Protein AF-A0A259PM20-F1 (afdb_monomer_lite)

Secondary structure (DSSP, 8-state):
-EEEEEEEEEEE----GGG---EEEEEEEEEEEEE-TTS-EEEEEEEEEEE--TT-S-SEEEEEEEEEES-BTTBTT-EEEEEEEEEE-TT-SSEEEEEEEEEEEEEETTEEEEEEEEEEESGGGTSPPEEEEEEEEEE--

Radius of gyration: 18.83 Å; chains: 1; bounding box: 44×30×47 Å

Structure (mmCIF, N/CA/C/O backbone):
data_AF-A0A259PM20-F1
#
_entry.id   AF-A0A259PM20-F1
#
loop_
_atom_site.group_PDB
_atom_site.id
_atom_site.type_symbol
_atom_site.label_atom_id
_atom_site.label_alt_id
_atom_site.label_comp_id
_atom_site.label_asym_id
_atom_site.label_entity_id
_atom_site.label_seq_id
_atom_site.pdbx_PDB_ins_code
_atom_site.Cartn_x
_atom_site.Cartn_y
_atom_site.Cartn_z
_atom_site.occupancy
_atom_site.B_iso_or_equiv
_atom_site.auth_seq_id
_atom_site.auth_comp_id
_atom_site.auth_asym_id
_atom_site.auth_atom_id
_atom_site.pdbx_PDB_model_num
ATOM 1 N N . PRO A 1 1 ? 4.751 10.903 20.278 1.00 73.94 1 PRO A N 1
ATOM 2 C CA . PRO A 1 1 ? 4.530 10.421 18.892 1.00 73.94 1 PRO A CA 1
ATOM 3 C C . PRO A 1 1 ? 5.652 9.445 18.548 1.00 73.94 1 PRO A C 1
ATOM 5 O O . PRO A 1 1 ? 6.795 9.735 18.890 1.00 73.94 1 PRO A O 1
ATOM 8 N N . ARG A 1 2 ? 5.343 8.287 17.958 1.00 87.31 2 ARG A N 1
ATOM 9 C CA . ARG A 1 2 ? 6.376 7.333 17.524 1.00 87.31 2 ARG A CA 1
ATOM 10 C C . ARG A 1 2 ? 6.628 7.564 16.045 1.00 87.31 2 ARG A C 1
ATOM 12 O O . ARG A 1 2 ? 5.678 7.504 15.270 1.00 87.31 2 ARG A O 1
ATOM 19 N N . GLN A 1 3 ? 7.875 7.838 15.690 1.00 95.06 3 GLN A N 1
ATOM 20 C CA . GLN A 1 3 ? 8.294 8.091 14.317 1.00 95.06 3 GLN A CA 1
ATOM 21 C C . GLN A 1 3 ? 9.286 7.013 13.881 1.00 95.06 3 GLN A C 1
ATOM 23 O O . GLN A 1 3 ? 10.080 6.534 14.692 1.00 95.06 3 GLN A O 1
ATOM 28 N N . LEU A 1 4 ? 9.214 6.620 12.615 1.00 96.75 4 LEU A N 1
ATOM 29 C CA . LEU A 1 4 ? 10.133 5.687 11.976 1.00 96.75 4 LEU A CA 1
ATOM 30 C C . LEU A 1 4 ? 10.532 6.273 10.630 1.00 96.75 4 LEU A C 1
ATOM 32 O O . LEU A 1 4 ? 9.664 6.643 9.846 1.00 96.75 4 LEU A O 1
ATOM 36 N N . PHE A 1 5 ? 11.830 6.299 10.359 1.00 97.81 5 PHE A N 1
ATOM 37 C CA . PHE A 1 5 ? 12.372 6.692 9.068 1.00 97.81 5 PHE A CA 1
ATOM 38 C C . PHE A 1 5 ? 13.349 5.622 8.602 1.00 97.81 5 PHE A C 1
ATOM 40 O O . PHE A 1 5 ? 14.181 5.149 9.377 1.00 97.81 5 PHE A O 1
ATOM 47 N N . LYS A 1 6 ? 13.229 5.227 7.340 1.00 98.44 6 LYS A N 1
ATOM 48 C CA . LYS A 1 6 ? 14.144 4.314 6.664 1.00 98.44 6 LYS A CA 1
ATOM 49 C C . LYS A 1 6 ? 14.567 4.968 5.362 1.00 98.44 6 LYS A C 1
ATOM 51 O O . LYS A 1 6 ? 13.721 5.464 4.625 1.00 98.44 6 LYS A O 1
ATOM 56 N N . LEU A 1 7 ? 15.858 4.926 5.082 1.00 98.50 7 LEU A N 1
ATOM 57 C CA . LEU A 1 7 ? 16.440 5.253 3.790 1.00 98.50 7 LEU A CA 1
ATOM 58 C C . LEU A 1 7 ? 17.302 4.061 3.396 1.00 98.50 7 LEU A C 1
ATOM 60 O O . LEU A 1 7 ? 18.012 3.519 4.244 1.00 98.50 7 LEU A O 1
ATOM 64 N N . GLY A 1 8 ? 17.230 3.643 2.142 1.00 98.31 8 GLY A N 1
ATOM 65 C CA . GLY A 1 8 ? 18.052 2.549 1.662 1.00 98.31 8 GLY A CA 1
ATOM 66 C C . GLY A 1 8 ? 18.410 2.685 0.199 1.00 98.31 8 GLY A C 1
ATOM 67 O O . GLY A 1 8 ? 17.781 3.416 -0.565 1.00 98.31 8 GLY A O 1
ATOM 68 N N . LEU A 1 9 ? 19.464 1.962 -0.144 1.00 98.00 9 LEU A N 1
ATOM 69 C CA . LEU A 1 9 ? 20.054 1.839 -1.462 1.00 98.00 9 LEU A CA 1
ATOM 70 C C . LEU A 1 9 ? 20.097 0.342 -1.752 1.00 98.00 9 LEU A C 1
ATOM 72 O O . LEU A 1 9 ? 20.339 -0.450 -0.837 1.00 98.00 9 LEU A O 1
ATOM 76 N N . TRP A 1 10 ? 19.914 -0.057 -2.997 1.00 95.81 10 TRP A N 1
ATOM 77 C CA . TRP A 1 10 ? 20.094 -1.444 -3.399 1.00 9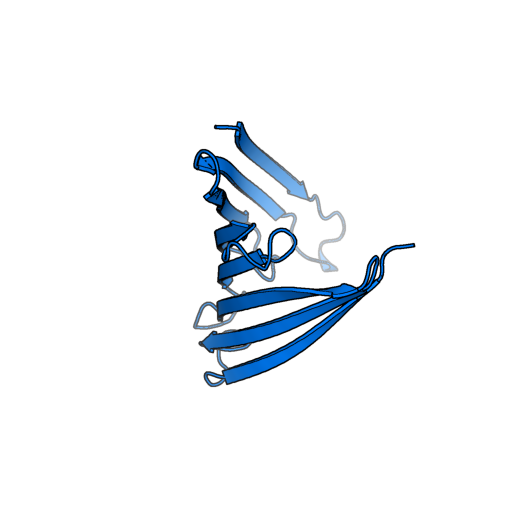5.81 10 TRP A CA 1
ATOM 78 C C . TRP A 1 10 ? 20.716 -1.519 -4.788 1.00 95.81 10 TRP A C 1
ATOM 80 O O . TRP A 1 10 ? 20.621 -0.584 -5.582 1.00 95.81 10 TRP A O 1
ATOM 90 N N . HIS A 1 11 ? 21.371 -2.643 -5.064 1.00 94.38 11 HIS A N 1
ATOM 91 C CA . HIS A 1 11 ? 21.933 -2.956 -6.368 1.00 94.38 11 HIS A CA 1
ATOM 92 C C . HIS A 1 11 ? 21.781 -4.452 -6.636 1.00 94.38 11 HIS A C 1
ATOM 94 O O . HIS A 1 11 ? 22.128 -5.283 -5.796 1.00 94.38 11 HIS A O 1
ATOM 100 N N . MET A 1 12 ? 21.262 -4.782 -7.809 1.00 92.06 12 MET A N 1
ATOM 101 C CA . MET A 1 12 ? 21.146 -6.127 -8.343 1.00 92.06 12 MET A CA 1
ATOM 102 C C . MET A 1 12 ? 22.104 -6.269 -9.523 1.00 92.06 12 MET A C 1
ATOM 104 O O . MET A 1 12 ? 21.949 -5.618 -10.557 1.00 92.06 12 MET A O 1
ATOM 108 N N . ARG A 1 13 ? 23.066 -7.181 -9.385 1.00 92.94 13 ARG A N 1
ATOM 109 C CA . ARG A 1 13 ? 23.967 -7.553 -10.473 1.00 92.94 13 ARG A CA 1
ATOM 110 C C . ARG A 1 13 ? 23.341 -8.668 -11.308 1.00 92.94 13 ARG A C 1
ATOM 112 O O . ARG A 1 13 ? 23.142 -9.768 -10.798 1.00 92.94 13 ARG A O 1
ATOM 119 N N . GLN A 1 14 ? 23.084 -8.396 -12.585 1.00 91.81 14 GLN A N 1
ATOM 120 C CA . GLN A 1 14 ? 22.712 -9.418 -13.563 1.00 91.81 14 GLN A CA 1
ATOM 121 C C . GLN A 1 14 ? 23.982 -9.981 -14.213 1.00 91.81 14 GLN A C 1
ATOM 123 O O . GLN A 1 14 ? 24.792 -9.228 -14.752 1.00 91.81 14 GLN A O 1
ATOM 128 N N . ASN A 1 15 ? 24.170 -11.298 -14.121 1.00 92.56 15 ASN A N 1
ATOM 129 C CA . ASN A 1 15 ? 25.344 -11.991 -14.662 1.00 92.56 15 ASN A CA 1
ATOM 130 C C . ASN A 1 15 ? 25.088 -12.608 -16.042 1.00 92.56 15 ASN A C 1
ATOM 132 O O . ASN A 1 15 ? 26.051 -12.937 -16.729 1.00 92.56 15 ASN A O 1
ATOM 136 N N . ASP A 1 16 ? 23.825 -12.749 -16.445 1.00 91.88 16 ASP A N 1
ATOM 137 C CA . ASP A 1 16 ? 23.433 -13.200 -17.776 1.00 91.88 16 ASP A CA 1
ATOM 138 C C . ASP A 1 16 ? 22.825 -12.030 -18.575 1.00 91.88 16 ASP A C 1
ATOM 140 O O . ASP A 1 16 ? 21.701 -11.609 -18.285 1.00 91.88 16 ASP A O 1
ATOM 144 N N . PRO A 1 17 ? 23.532 -11.500 -19.592 1.00 83.00 17 PRO A N 1
ATOM 145 C CA . PRO A 1 17 ? 23.041 -10.399 -20.417 1.00 83.00 17 PRO A CA 1
ATOM 146 C C . PRO A 1 17 ? 21.721 -10.696 -21.141 1.00 83.00 17 PRO A C 1
ATOM 148 O O . PRO A 1 17 ? 21.002 -9.758 -21.482 1.00 83.00 17 PRO A O 1
ATOM 151 N N . LEU A 1 18 ? 21.380 -11.971 -21.369 1.00 88.75 18 LEU A N 1
ATOM 152 C CA . LEU A 1 18 ? 20.112 -12.359 -21.995 1.00 88.75 18 LEU A CA 1
ATOM 153 C C . LEU A 1 18 ? 18.910 -12.108 -21.077 1.00 88.75 18 LEU A C 1
ATOM 155 O O . LEU A 1 18 ? 17.792 -11.947 -21.560 1.00 88.75 18 LEU A O 1
ATOM 159 N N . LEU A 1 19 ? 19.138 -12.055 -19.763 1.00 85.06 19 LEU A N 1
ATOM 160 C CA . LEU A 1 19 ? 18.110 -11.793 -18.756 1.00 85.06 19 LEU A CA 1
ATOM 161 C C . LEU A 1 19 ? 17.952 -10.296 -18.441 1.00 85.06 19 LEU A C 1
ATOM 163 O O . LEU A 1 19 ? 17.054 -9.926 -17.684 1.00 85.06 19 LEU A O 1
ATOM 167 N N . GLY A 1 20 ? 18.800 -9.437 -19.017 1.00 86.75 20 GLY A N 1
ATOM 168 C CA . GLY A 1 20 ? 18.717 -7.981 -18.908 1.00 86.75 20 GLY A CA 1
ATOM 169 C C . GLY A 1 20 ? 19.943 -7.320 -18.266 1.00 86.75 20 GLY A C 1
ATOM 170 O O . GLY A 1 20 ? 20.952 -7.969 -17.991 1.00 86.75 20 GLY A O 1
ATOM 171 N N . PRO A 1 21 ? 19.896 -5.996 -18.049 1.00 90.94 21 PRO A N 1
ATOM 172 C CA . PRO A 1 21 ? 20.972 -5.261 -17.396 1.00 90.94 21 PRO A CA 1
ATOM 173 C C . PRO A 1 21 ? 20.968 -5.454 -15.872 1.00 90.94 21 PRO A C 1
ATOM 175 O O . PRO A 1 21 ? 19.964 -5.825 -15.263 1.00 90.94 21 PRO A O 1
ATOM 178 N N . SER A 1 22 ? 22.098 -5.131 -15.239 1.00 92.00 22 SER A N 1
ATOM 179 C CA . SER A 1 22 ? 22.111 -4.843 -13.799 1.00 92.00 22 SER A CA 1
ATOM 180 C C . SER A 1 22 ? 21.254 -3.605 -13.510 1.00 92.00 22 SER A C 1
ATOM 182 O O . SER A 1 22 ? 21.127 -2.725 -14.362 1.00 92.00 22 SER A O 1
ATOM 184 N N . THR A 1 23 ? 20.686 -3.522 -12.313 1.00 93.44 23 THR A N 1
ATOM 185 C CA . THR A 1 23 ? 19.854 -2.387 -11.885 1.00 93.44 23 THR A CA 1
ATOM 186 C C . THR A 1 23 ? 20.141 -2.042 -10.427 1.00 93.44 23 THR A C 1
ATOM 188 O O . THR A 1 23 ? 20.667 -2.863 -9.675 1.00 93.44 23 THR A O 1
ATOM 191 N N . GLY A 1 24 ? 19.846 -0.822 -10.013 1.00 94.88 24 GLY A N 1
ATOM 192 C CA . GLY A 1 24 ? 19.853 -0.399 -8.630 1.00 94.88 24 GLY A CA 1
ATOM 193 C C . GLY A 1 24 ? 18.751 0.605 -8.344 1.00 94.88 24 GLY A C 1
ATOM 194 O O . GLY A 1 24 ? 17.957 1.007 -9.196 1.00 94.88 24 GLY A O 1
ATOM 195 N N . GLY A 1 25 ? 18.696 1.034 -7.095 1.00 96.50 25 GLY A N 1
ATOM 196 C CA . GLY A 1 25 ? 17.708 2.014 -6.707 1.00 96.50 25 GLY A CA 1
ATOM 197 C C . GLY A 1 25 ? 17.845 2.490 -5.284 1.00 96.50 25 GLY A C 1
ATOM 198 O O . GLY A 1 25 ? 18.708 2.067 -4.513 1.00 96.50 25 GLY A O 1
ATOM 199 N N . ILE A 1 26 ? 16.943 3.398 -4.954 1.00 98.06 26 ILE A N 1
ATOM 200 C CA . ILE A 1 26 ? 16.816 4.005 -3.643 1.00 98.06 26 ILE A CA 1
ATOM 201 C C . ILE A 1 26 ? 15.375 3.891 -3.171 1.00 98.06 26 ILE A C 1
ATOM 203 O O . ILE A 1 26 ? 14.431 3.881 -3.966 1.00 98.06 26 ILE A O 1
ATOM 207 N N . TYR A 1 27 ? 15.199 3.844 -1.859 1.00 98.31 27 TYR A N 1
ATOM 208 C CA . TYR A 1 27 ? 13.883 3.922 -1.248 1.00 98.31 27 TYR A CA 1
ATOM 209 C C . TYR A 1 27 ? 13.922 4.736 0.036 1.00 98.31 27 TYR A C 1
ATOM 211 O O . TYR A 1 27 ? 14.928 4.762 0.747 1.00 98.31 27 TYR A O 1
ATOM 219 N N . ALA A 1 28 ? 12.793 5.360 0.356 1.00 98.69 28 ALA A N 1
ATOM 220 C CA . ALA A 1 28 ? 12.564 6.017 1.631 1.00 98.69 28 ALA A CA 1
ATOM 221 C C . ALA A 1 28 ? 11.191 5.629 2.184 1.00 98.69 28 ALA A C 1
ATOM 223 O O . ALA A 1 28 ? 10.211 5.565 1.445 1.00 98.69 28 ALA A O 1
ATOM 224 N N . ILE A 1 29 ? 11.117 5.382 3.489 1.00 98.62 29 ILE A N 1
ATOM 225 C CA . ILE A 1 29 ? 9.872 5.095 4.204 1.00 98.62 29 ILE A CA 1
ATOM 226 C C . ILE A 1 29 ? 9.827 5.979 5.442 1.00 98.62 29 ILE A C 1
ATOM 228 O O . ILE A 1 29 ? 10.794 6.027 6.202 1.00 98.62 29 ILE A O 1
ATOM 232 N N . ALA A 1 30 ? 8.703 6.648 5.661 1.00 98.56 30 ALA A N 1
ATOM 233 C CA . ALA A 1 30 ? 8.422 7.391 6.875 1.00 98.56 30 ALA A CA 1
ATOM 234 C C . ALA A 1 30 ? 7.078 6.947 7.452 1.00 98.56 30 ALA A C 1
ATOM 236 O O . ALA A 1 30 ? 6.096 6.832 6.724 1.00 98.56 30 ALA A O 1
ATOM 237 N N . GLU A 1 31 ? 7.018 6.737 8.762 1.00 98.25 31 GLU A N 1
ATOM 238 C CA . GLU A 1 31 ? 5.779 6.482 9.495 1.00 98.25 31 GLU A CA 1
ATOM 239 C C . GLU A 1 31 ? 5.734 7.355 10.744 1.00 98.25 31 GLU A C 1
ATOM 241 O O . GLU A 1 31 ? 6.740 7.539 11.434 1.00 98.25 31 GLU A O 1
ATOM 246 N N . THR A 1 32 ? 4.551 7.854 11.084 1.00 98.00 32 THR A N 1
ATOM 247 C CA . THR A 1 32 ? 4.310 8.53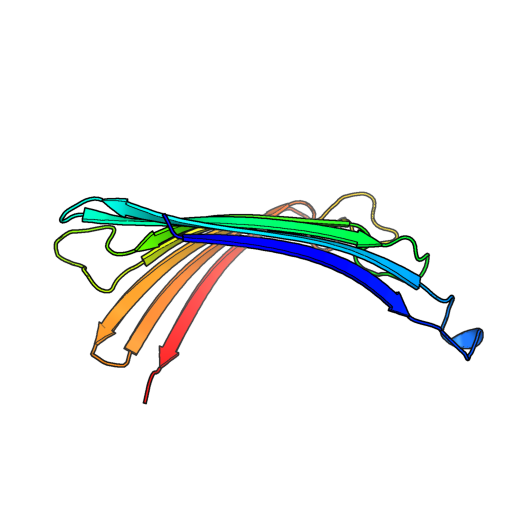4 12.357 1.00 98.00 32 THR A CA 1
ATOM 248 C C . THR A 1 32 ? 2.988 8.091 12.956 1.00 98.00 32 THR A C 1
ATOM 250 O O . THR A 1 32 ? 2.017 7.849 12.240 1.00 98.00 32 THR A O 1
ATOM 253 N N . ARG A 1 33 ? 2.949 7.974 14.285 1.00 97.12 33 ARG A N 1
ATOM 254 C CA . ARG A 1 33 ? 1.738 7.673 15.054 1.00 97.12 33 ARG A CA 1
ATOM 255 C C . ARG A 1 33 ? 1.561 8.668 16.191 1.00 97.12 33 ARG A C 1
ATOM 257 O O . ARG A 1 33 ? 2.514 8.959 16.930 1.00 97.12 33 ARG A O 1
ATOM 264 N N . TRP A 1 34 ? 0.336 9.150 16.367 1.00 96.06 34 TRP A N 1
ATOM 265 C CA . TRP A 1 34 ? -0.039 10.048 17.454 1.00 96.06 34 TRP A CA 1
ATOM 266 C C . TRP A 1 34 ? -1.415 9.696 18.019 1.00 96.06 34 TRP A C 1
ATOM 268 O O . TRP A 1 34 ? -2.299 9.221 17.316 1.00 96.06 34 TRP A O 1
ATOM 278 N N . ASN A 1 35 ? -1.585 9.918 19.320 1.00 94.06 35 ASN A N 1
ATOM 279 C CA . ASN A 1 35 ? -2.786 9.530 20.050 1.00 94.06 35 ASN A CA 1
ATOM 280 C C . ASN A 1 35 ? -3.493 10.777 20.568 1.00 94.06 35 ASN A C 1
ATOM 282 O O . ASN A 1 35 ? -2.837 11.670 21.106 1.00 94.06 35 ASN A O 1
ATOM 286 N N . VAL A 1 36 ? -4.821 10.799 20.482 1.00 89.38 36 VAL A N 1
ATOM 287 C CA . VAL A 1 36 ? -5.649 11.762 21.213 1.00 89.38 36 VAL A CA 1
ATOM 288 C C . VAL A 1 36 ? -6.075 11.136 22.540 1.00 89.38 36 VAL A C 1
ATOM 290 O O . VAL A 1 36 ? -6.447 9.960 22.601 1.00 89.38 36 VAL A O 1
ATOM 293 N N . ARG A 1 37 ? -5.986 11.902 23.633 1.00 88.94 37 ARG A N 1
ATOM 294 C CA . ARG A 1 37 ? -6.374 11.431 24.971 1.00 88.94 37 ARG A CA 1
ATOM 295 C C . ARG A 1 37 ? -7.856 11.050 24.960 1.00 88.94 37 ARG A C 1
ATOM 297 O O . ARG A 1 37 ? -8.681 11.864 24.568 1.00 88.94 37 ARG A O 1
ATOM 304 N N . ALA A 1 38 ? -8.165 9.822 25.382 1.00 84.75 38 ALA A N 1
ATOM 305 C CA . ALA A 1 38 ? -9.515 9.246 25.330 1.00 84.75 38 ALA A CA 1
ATOM 306 C C . ALA A 1 38 ? -10.178 9.283 23.931 1.00 84.75 38 ALA A C 1
ATOM 308 O O . ALA A 1 38 ? -11.399 9.268 23.830 1.00 84.75 38 ALA A O 1
ATOM 309 N N . GLY A 1 39 ? -9.380 9.323 22.856 1.00 90.75 39 GLY A N 1
ATOM 310 C CA . GLY A 1 39 ? -9.876 9.451 21.488 1.00 90.75 39 GLY A CA 1
ATOM 311 C C . GLY A 1 39 ? -9.146 8.563 20.474 1.00 90.75 39 GLY A C 1
ATOM 312 O O . GLY A 1 39 ? -8.454 7.601 20.850 1.00 90.75 39 GLY A O 1
ATOM 313 N N . PRO A 1 40 ? -9.290 8.888 19.177 1.00 95.06 40 PRO A N 1
ATOM 314 C CA . PRO A 1 40 ? -8.691 8.118 18.097 1.00 95.06 40 PRO A CA 1
ATOM 315 C C . PRO A 1 40 ? -7.162 8.051 18.179 1.00 95.06 40 PRO A C 1
ATOM 317 O O . PRO A 1 40 ? -6.499 8.938 18.737 1.00 95.06 40 PRO A O 1
ATOM 320 N N . ARG A 1 41 ? -6.593 6.987 17.605 1.00 96.44 41 ARG A N 1
ATOM 321 C CA . ARG A 1 41 ? -5.155 6.918 17.301 1.00 96.44 41 ARG A CA 1
ATOM 322 C C . ARG A 1 41 ? -4.978 7.147 15.818 1.00 96.44 41 ARG A C 1
ATOM 324 O O . ARG A 1 41 ? -5.618 6.492 15.006 1.00 96.44 41 ARG A O 1
ATOM 331 N N . TYR A 1 42 ? -4.099 8.067 15.485 1.00 97.69 42 TYR A N 1
ATOM 332 C CA . TYR A 1 42 ? -3.810 8.425 14.116 1.00 97.69 42 TYR A CA 1
ATOM 333 C C . TYR A 1 42 ? -2.454 7.869 13.706 1.00 97.69 42 TYR A C 1
ATOM 335 O O . TYR A 1 42 ? -1.497 7.855 14.489 1.00 97.69 42 TYR A O 1
ATOM 343 N N . GLY A 1 43 ? -2.375 7.439 12.458 1.00 98.06 43 GLY A N 1
ATOM 344 C CA . GLY A 1 43 ? -1.149 7.059 11.786 1.00 98.06 43 GLY A CA 1
ATOM 345 C C . GLY A 1 43 ? -1.057 7.748 10.435 1.00 98.06 43 GLY A C 1
ATOM 346 O O . GLY A 1 43 ? -2.072 7.976 9.782 1.00 98.06 43 GLY A O 1
ATOM 347 N N . ALA A 1 44 ? 0.162 8.054 10.013 1.00 98.44 44 ALA A N 1
ATOM 348 C CA . ALA A 1 44 ? 0.455 8.466 8.651 1.00 98.44 44 ALA A CA 1
ATOM 349 C C . ALA A 1 44 ? 1.691 7.724 8.147 1.00 98.44 44 ALA A C 1
ATOM 351 O O . ALA A 1 44 ? 2.606 7.451 8.931 1.00 98.44 44 ALA A O 1
ATOM 352 N N . PHE A 1 45 ? 1.723 7.425 6.851 1.00 98.50 45 PHE A N 1
ATOM 353 C CA . PHE A 1 45 ? 2.892 6.846 6.200 1.00 98.50 45 PHE A CA 1
ATOM 354 C C . PHE A 1 45 ? 3.208 7.536 4.872 1.00 98.50 45 PHE A C 1
ATOM 356 O O . PHE A 1 45 ? 2.326 8.093 4.218 1.00 98.50 45 PHE A O 1
ATOM 363 N N . LEU A 1 46 ? 4.477 7.457 4.481 1.00 98.75 46 LEU A N 1
ATOM 364 C CA . LEU A 1 46 ? 5.013 7.832 3.178 1.00 98.75 46 LEU A CA 1
ATOM 365 C C . LEU A 1 46 ? 6.015 6.757 2.743 1.00 98.75 46 LEU A C 1
ATOM 367 O O . LEU A 1 46 ? 6.838 6.309 3.537 1.00 98.75 46 LEU A O 1
ATOM 371 N N . GLN A 1 47 ? 5.955 6.366 1.480 1.00 98.75 47 GLN A N 1
ATOM 372 C CA . GLN A 1 47 ? 6.835 5.415 0.819 1.00 98.75 47 GLN A CA 1
ATOM 373 C C . GLN A 1 47 ? 7.244 6.005 -0.528 1.00 98.75 47 GLN A C 1
ATOM 375 O O . GLN A 1 47 ? 6.397 6.429 -1.312 1.00 98.75 47 GLN A O 1
ATOM 380 N N . LEU A 1 48 ? 8.541 6.040 -0.792 1.00 98.69 48 LEU A N 1
ATOM 381 C CA . LEU A 1 48 ? 9.127 6.505 -2.042 1.00 98.69 48 LEU A CA 1
ATOM 382 C C . LEU A 1 48 ? 10.085 5.434 -2.546 1.00 98.69 48 LEU A C 1
ATOM 384 O O . LEU A 1 48 ? 10.864 4.889 -1.765 1.00 98.69 48 LEU A O 1
ATOM 388 N N . GLY A 1 49 ? 10.054 5.168 -3.845 1.00 98.19 49 GLY A N 1
ATOM 389 C CA . GLY A 1 49 ? 10.992 4.274 -4.510 1.00 98.19 49 GLY A CA 1
ATOM 390 C C . GLY A 1 49 ? 11.369 4.824 -5.874 1.00 98.19 49 GLY A C 1
ATOM 391 O O . GLY A 1 49 ? 10.513 5.339 -6.596 1.00 98.19 49 GLY A O 1
ATOM 392 N N . ALA A 1 50 ? 12.644 4.725 -6.221 1.00 97.62 50 ALA A N 1
ATOM 393 C CA . ALA A 1 50 ? 13.130 5.030 -7.555 1.00 97.62 50 ALA A CA 1
ATOM 394 C C . ALA A 1 50 ? 14.236 4.050 -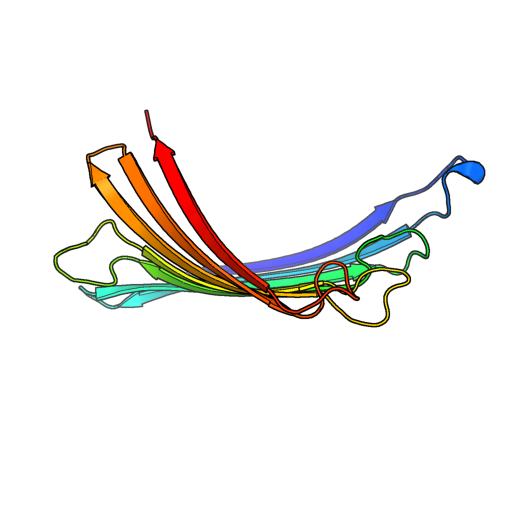7.928 1.00 97.62 50 ALA A C 1
ATOM 396 O O . ALA A 1 50 ? 15.089 3.742 -7.093 1.00 97.62 50 ALA A O 1
ATOM 397 N N . SER A 1 51 ? 14.235 3.595 -9.173 1.00 95.25 51 SER A N 1
ATOM 398 C CA . SER A 1 51 ? 15.306 2.780 -9.727 1.00 95.25 51 SER A CA 1
ATOM 399 C C . SER A 1 51 ? 15.882 3.405 -10.993 1.00 95.25 51 SER A C 1
ATOM 401 O O . SER A 1 51 ? 15.235 4.217 -11.666 1.00 95.25 51 SER A O 1
ATOM 403 N N . ASP A 1 52 ? 17.139 3.075 -11.266 1.00 82.88 52 ASP A N 1
ATOM 404 C CA . ASP A 1 52 ? 17.884 3.548 -12.433 1.00 82.88 52 ASP A CA 1
ATOM 405 C C . ASP A 1 52 ? 17.770 2.593 -13.632 1.00 82.88 52 ASP A C 1
ATOM 407 O O . ASP A 1 52 ? 18.011 2.995 -14.771 1.00 82.88 52 ASP A O 1
ATOM 411 N N . GLY A 1 53 ? 17.385 1.339 -13.391 1.00 67.12 53 GLY A N 1
ATOM 412 C CA . GLY A 1 53 ? 17.547 0.277 -14.363 1.00 67.12 53 GLY A CA 1
ATOM 413 C C . GLY A 1 53 ? 16.484 0.255 -15.440 1.00 67.12 53 GLY A C 1
ATOM 414 O O . GLY A 1 53 ? 15.285 0.237 -15.162 1.00 67.12 53 GLY A O 1
ATOM 415 N N . GLU A 1 54 ? 16.947 0.108 -16.682 1.00 70.69 54 GLU A N 1
ATOM 416 C CA . GLU A 1 54 ? 16.167 -0.176 -17.894 1.00 70.69 54 GLU A CA 1
ATOM 417 C C . GLU A 1 54 ? 15.295 -1.451 -17.801 1.00 70.69 54 GLU A C 1
ATOM 419 O O . GLU A 1 54 ? 14.422 -1.671 -18.641 1.00 70.69 54 GLU A O 1
ATOM 424 N N . ALA A 1 55 ? 15.499 -2.277 -16.774 1.00 81.81 55 ALA A N 1
ATOM 425 C CA . ALA A 1 55 ? 14.755 -3.511 -16.551 1.00 81.81 55 ALA A CA 1
ATOM 426 C C . ALA A 1 55 ? 13.535 -3.351 -15.630 1.00 81.81 55 ALA A C 1
ATOM 428 O O . ALA A 1 55 ? 12.610 -4.157 -15.715 1.00 81.81 55 ALA A O 1
ATOM 429 N N . ASP A 1 56 ? 13.502 -2.343 -14.750 1.00 90.50 56 ASP A N 1
ATOM 430 C CA . ASP A 1 56 ? 12.509 -2.344 -13.672 1.00 90.50 56 ASP A CA 1
ATOM 431 C C . ASP A 1 56 ? 11.097 -2.062 -14.195 1.00 90.50 56 ASP A C 1
ATOM 433 O O . ASP A 1 56 ? 10.892 -1.034 -14.854 1.00 90.50 56 ASP A O 1
ATOM 437 N N . PRO A 1 57 ? 10.101 -2.918 -13.888 1.00 92.38 57 PRO A N 1
ATOM 438 C CA . PRO A 1 57 ? 8.719 -2.702 -14.314 1.00 92.38 57 PRO A CA 1
ATOM 439 C C . PRO A 1 57 ? 8.091 -1.449 -13.700 1.00 92.38 57 PRO A C 1
ATOM 441 O O . PRO A 1 57 ? 7.255 -0.808 -14.338 1.00 92.38 57 PRO A O 1
ATOM 444 N N . VAL A 1 58 ? 8.509 -1.091 -12.479 1.00 95.44 58 VAL A N 1
ATOM 445 C CA . VAL A 1 58 ? 8.019 0.069 -11.723 1.00 95.44 58 VAL A CA 1
ATOM 446 C C . VAL A 1 58 ? 9.197 0.973 -11.346 1.00 95.44 58 VAL A C 1
ATOM 448 O O . VAL A 1 58 ? 9.654 0.943 -10.205 1.00 95.44 58 VAL A O 1
ATOM 451 N N . PRO A 1 59 ? 9.729 1.783 -12.282 1.00 95.69 59 PRO A N 1
ATOM 452 C CA . PRO A 1 59 ? 10.921 2.594 -12.027 1.00 95.69 59 PRO A CA 1
ATOM 453 C C . PRO A 1 59 ? 10.723 3.681 -10.967 1.00 95.69 59 PRO A C 1
ATOM 455 O O . PRO A 1 59 ? 11.697 4.222 -10.448 1.00 95.69 59 PRO A O 1
ATOM 458 N N . ARG A 1 60 ? 9.474 4.070 -10.671 1.00 97.44 60 ARG A N 1
ATOM 459 C CA . ARG A 1 60 ? 9.155 5.068 -9.643 1.00 97.44 60 ARG A CA 1
ATOM 460 C C . ARG A 1 60 ? 7.862 4.715 -8.932 1.00 97.44 60 ARG A C 1
ATOM 462 O O . ARG A 1 60 ? 6.866 4.392 -9.582 1.00 97.44 60 ARG A O 1
ATOM 469 N N . TYR A 1 61 ? 7.872 4.856 -7.615 1.00 98.44 61 TYR A N 1
ATOM 470 C CA . TYR A 1 61 ? 6.723 4.603 -6.762 1.00 98.44 61 TYR A CA 1
ATOM 471 C C . TYR A 1 61 ? 6.576 5.683 -5.691 1.00 98.44 61 TYR A C 1
ATOM 473 O O . TYR A 1 61 ? 7.554 6.107 -5.071 1.00 98.44 61 TYR A O 1
ATOM 481 N N . LEU A 1 62 ? 5.333 6.094 -5.463 1.00 98.81 62 LEU A N 1
ATOM 482 C CA . LEU A 1 62 ? 4.901 6.906 -4.334 1.00 98.81 62 LEU A CA 1
ATOM 483 C C . LEU A 1 62 ? 3.734 6.187 -3.662 1.00 98.81 62 LEU A C 1
ATOM 485 O O . LEU A 1 62 ? 2.739 5.895 -4.315 1.00 98.81 62 LEU A O 1
ATOM 489 N N . GLY A 1 63 ? 3.829 5.963 -2.360 1.00 98.81 63 GLY A N 1
ATOM 490 C CA . GLY A 1 63 ? 2.719 5.540 -1.519 1.00 98.81 63 GLY A CA 1
ATOM 491 C C . GLY A 1 63 ? 2.589 6.490 -0.342 1.00 98.81 63 GLY A C 1
ATOM 492 O O . GLY A 1 63 ? 3.589 6.842 0.273 1.00 98.81 63 GLY A O 1
ATOM 493 N N . LEU A 1 64 ? 1.384 6.911 0.005 1.00 98.75 64 LEU A N 1
ATOM 494 C CA . LEU A 1 64 ? 1.141 7.647 1.241 1.00 98.75 64 LEU A CA 1
ATOM 495 C C . LEU A 1 64 ? -0.254 7.358 1.765 1.00 98.75 64 LEU A C 1
ATOM 497 O O . LEU A 1 64 ? -1.136 6.972 1.005 1.00 98.75 64 LEU A O 1
ATOM 501 N N . GLY A 1 65 ? -0.472 7.567 3.053 1.00 98.69 65 GLY A N 1
ATOM 502 C CA . GLY A 1 65 ? -1.794 7.347 3.609 1.00 98.69 65 GLY A CA 1
ATOM 503 C C . GLY A 1 65 ? -1.936 7.763 5.054 1.00 98.69 65 GLY A C 1
ATOM 504 O O . GLY A 1 65 ? -0.959 8.067 5.744 1.00 98.69 65 GLY A O 1
ATOM 505 N N . LEU A 1 66 ? -3.189 7.767 5.487 1.00 98.56 66 LEU A N 1
ATOM 506 C CA . LEU A 1 66 ? -3.634 8.066 6.836 1.00 98.56 66 LEU A CA 1
ATOM 507 C C . LEU A 1 66 ? -4.429 6.881 7.371 1.00 98.56 66 LEU A C 1
ATOM 509 O O . LEU A 1 66 ? -5.190 6.254 6.639 1.00 98.56 66 LEU A O 1
ATOM 513 N N . ARG A 1 67 ? -4.290 6.612 8.665 1.00 98.38 67 ARG A N 1
ATOM 514 C CA . ARG A 1 67 ? -5.092 5.628 9.389 1.00 98.38 67 ARG A CA 1
ATOM 515 C C . ARG A 1 67 ? -5.640 6.249 10.660 1.00 98.38 67 ARG A C 1
ATOM 517 O O . ARG A 1 67 ? -4.924 6.959 11.363 1.00 98.38 67 ARG A O 1
ATOM 524 N N . VAL A 1 68 ? -6.891 5.943 10.964 1.00 98.19 68 VAL A N 1
ATOM 525 C CA . VAL A 1 68 ? -7.586 6.310 12.193 1.00 98.19 68 VAL A CA 1
ATOM 526 C C . VAL A 1 68 ? -8.079 5.031 12.848 1.00 98.19 68 VAL A C 1
ATOM 528 O O . VAL A 1 68 ? -8.993 4.375 12.362 1.00 98.19 68 VAL A O 1
ATOM 531 N N . GLU A 1 69 ? -7.475 4.667 13.965 1.00 97.56 69 GLU A N 1
ATOM 532 C CA . GLU A 1 69 ? -7.958 3.592 14.824 1.00 97.56 69 GLU A CA 1
ATOM 533 C C . GLU A 1 69 ? -8.881 4.183 15.886 1.00 97.56 69 GLU A C 1
ATOM 535 O O . GLU A 1 69 ? -8.619 5.278 16.402 1.00 97.56 69 GLU A O 1
ATOM 540 N N . ARG A 1 70 ? -9.923 3.438 16.262 1.00 95.88 70 ARG A N 1
ATOM 541 C CA . ARG A 1 70 ? -10.990 3.914 17.160 1.00 95.88 70 ARG A CA 1
ATOM 542 C C . ARG A 1 70 ? -11.705 5.147 16.602 1.00 95.88 70 ARG A C 1
ATOM 544 O O . ARG A 1 70 ? -11.801 6.155 17.305 1.00 95.88 70 ARG A O 1
ATOM 551 N N . PRO A 1 71 ? -12.184 5.107 15.344 1.00 95.00 71 PRO A N 1
ATOM 552 C CA . PRO A 1 71 ? -12.834 6.262 14.730 1.00 95.00 71 PRO A CA 1
ATOM 553 C C . PRO A 1 71 ? -14.141 6.646 15.444 1.00 95.00 71 PRO A C 1
ATOM 555 O O . PRO A 1 71 ? -14.520 7.814 15.418 1.00 95.00 71 PRO A O 1
ATOM 558 N N . PHE A 1 72 ? -14.799 5.699 16.128 1.00 94.00 72 PHE A N 1
ATOM 559 C CA . PHE A 1 72 ? -16.039 5.926 16.872 1.00 94.00 72 PHE A CA 1
ATOM 560 C C . PHE A 1 72 ? -15.950 5.371 18.298 1.00 94.00 72 PHE A C 1
ATOM 562 O O . PHE A 1 72 ? -15.405 4.291 18.517 1.00 94.00 72 PHE A O 1
ATOM 569 N N . ALA A 1 73 ? -16.545 6.071 19.271 1.00 91.06 73 ALA A N 1
ATOM 570 C CA . ALA A 1 73 ? -16.500 5.680 20.686 1.00 91.06 73 ALA A CA 1
ATOM 571 C C . ALA A 1 73 ? -17.123 4.296 20.957 1.00 91.06 73 ALA A C 1
ATOM 573 O O . ALA A 1 73 ? -16.590 3.528 21.750 1.00 91.06 73 ALA A O 1
ATOM 574 N N . GLY A 1 74 ? -18.214 3.957 20.260 1.00 94.06 74 GLY A N 1
ATOM 575 C CA . GLY A 1 74 ? -18.858 2.641 20.354 1.00 94.06 74 GLY A CA 1
ATOM 576 C C . GLY A 1 74 ? -18.134 1.523 19.596 1.00 94.06 74 GLY A C 1
ATOM 577 O O . GLY A 1 74 ? -18.595 0.387 19.622 1.00 94.06 74 GLY A O 1
ATOM 578 N N . ARG A 1 75 ? -17.031 1.833 18.899 1.00 95.12 75 ARG A N 1
ATOM 579 C CA . ARG A 1 75 ? -16.269 0.905 18.050 1.00 95.12 75 ARG A CA 1
ATOM 580 C C . ARG A 1 75 ? -14.754 1.033 18.310 1.00 95.12 75 ARG A C 1
ATOM 582 O O . ARG A 1 75 ? -14.005 1.469 17.433 1.00 95.12 75 ARG A O 1
ATOM 589 N N . PRO A 1 76 ? -14.284 0.686 19.524 1.00 95.12 76 PRO A N 1
ATOM 590 C CA . PRO A 1 76 ? -12.889 0.865 19.939 1.00 95.12 76 PRO A CA 1
ATOM 591 C C . PRO A 1 76 ? -11.900 -0.127 19.300 1.00 95.12 76 PRO A C 1
ATOM 593 O O . PRO A 1 76 ? -10.699 -0.013 19.531 1.00 95.12 76 PRO A O 1
ATOM 596 N N . ASP A 1 77 ? -12.385 -1.070 18.498 1.00 96.19 77 ASP A N 1
ATOM 597 C CA . ASP A 1 77 ? -11.548 -2.060 17.814 1.00 96.19 77 ASP A CA 1
ATOM 598 C C . ASP A 1 77 ? -11.552 -1.881 16.285 1.00 96.19 77 ASP A C 1
ATOM 600 O O . ASP A 1 77 ? -10.898 -2.636 15.571 1.00 96.19 77 ASP A O 1
ATOM 604 N N . ASP A 1 78 ? -12.259 -0.867 15.774 1.00 97.69 78 ASP A N 1
ATOM 605 C CA . ASP A 1 78 ? -12.341 -0.598 14.338 1.00 97.69 78 ASP A CA 1
ATOM 606 C C . ASP A 1 78 ? -11.226 0.347 13.872 1.00 97.69 78 ASP A C 1
ATOM 608 O O . ASP A 1 78 ? -10.666 1.141 14.646 1.00 97.69 78 ASP A O 1
ATOM 612 N N . SER A 1 79 ? -10.942 0.321 12.569 1.00 98.12 79 SER A N 1
ATOM 613 C CA . SER A 1 79 ? -10.060 1.300 11.934 1.00 98.12 79 SER A CA 1
ATOM 614 C C . SER A 1 79 ? -10.545 1.740 10.561 1.00 98.12 79 SER A C 1
ATOM 616 O O . SER A 1 79 ? -11.136 0.961 9.832 1.00 98.12 79 SER A O 1
ATOM 618 N N . LEU A 1 80 ? -10.255 2.989 10.215 1.00 98.38 80 LEU A N 1
ATOM 619 C CA . LEU A 1 80 ? -10.493 3.602 8.912 1.00 98.38 80 LEU A CA 1
ATOM 620 C C . LEU A 1 80 ? -9.143 4.002 8.316 1.00 98.38 80 LEU A C 1
ATOM 622 O O . LEU A 1 80 ? -8.352 4.635 9.022 1.00 98.38 80 LEU A O 1
ATOM 626 N N . SER A 1 81 ? -8.890 3.712 7.044 1.00 98.50 81 SER A N 1
ATOM 627 C CA . SER A 1 81 ? -7.689 4.204 6.363 1.00 98.50 81 SER A CA 1
ATOM 628 C C . SER A 1 81 ? -8.001 4.791 4.990 1.00 98.50 81 SER A C 1
ATOM 630 O O . SER A 1 81 ? -8.985 4.446 4.346 1.00 98.50 81 SER A O 1
ATOM 632 N N . LEU A 1 82 ? -7.166 5.745 4.582 1.00 98.75 82 LEU A N 1
ATOM 633 C CA . LEU A 1 82 ? -7.171 6.359 3.260 1.00 98.75 82 LEU A CA 1
ATOM 634 C C . LEU A 1 82 ? -5.741 6.318 2.724 1.00 98.75 82 LEU A C 1
ATOM 636 O O . LEU A 1 82 ? -4.834 6.882 3.343 1.00 98.75 82 LEU A O 1
ATOM 640 N N . GLY A 1 83 ? -5.541 5.669 1.585 1.00 98.81 83 GLY A N 1
ATOM 641 C CA . GLY A 1 83 ? -4.245 5.500 0.941 1.00 98.81 83 GLY A CA 1
ATOM 642 C C . GLY A 1 83 ? -4.237 6.033 -0.486 1.00 98.81 83 GLY A C 1
ATOM 643 O O . GLY A 1 83 ? -5.241 5.983 -1.187 1.00 98.81 83 GLY A O 1
ATOM 644 N N . LEU A 1 84 ? -3.085 6.527 -0.929 1.00 98.88 84 LEU A N 1
ATOM 645 C CA . LEU A 1 84 ? -2.799 6.837 -2.321 1.00 98.88 84 LEU A CA 1
ATOM 646 C C . LEU A 1 84 ? -1.509 6.136 -2.742 1.00 98.88 84 LEU A C 1
ATOM 648 O O . LEU A 1 84 ? -0.466 6.318 -2.115 1.00 98.88 84 LEU A O 1
ATOM 652 N N . ALA A 1 85 ? -1.581 5.378 -3.830 1.00 98.81 85 ALA A N 1
ATOM 653 C CA . ALA A 1 85 ? -0.442 4.776 -4.502 1.00 98.81 85 ALA A CA 1
ATOM 654 C C . ALA A 1 85 ? -0.315 5.349 -5.915 1.00 98.81 85 ALA A C 1
ATOM 656 O O . ALA A 1 85 ? -1.309 5.557 -6.610 1.00 98.81 85 ALA A O 1
ATOM 657 N N . ARG A 1 86 ? 0.913 5.607 -6.357 1.00 98.75 86 ARG A N 1
ATOM 658 C CA . ARG A 1 86 ? 1.226 6.033 -7.718 1.00 98.75 86 ARG A CA 1
ATOM 659 C C . ARG A 1 86 ? 2.457 5.292 -8.215 1.00 98.75 86 ARG A C 1
ATOM 661 O O . ARG A 1 86 ? 3.559 5.518 -7.720 1.00 98.75 86 ARG A O 1
ATOM 668 N N . ALA A 1 87 ? 2.258 4.446 -9.218 1.00 98.38 87 ALA A N 1
ATOM 669 C CA . ALA A 1 87 ? 3.286 3.615 -9.825 1.00 98.38 87 ALA A CA 1
ATOM 670 C C . ALA A 1 87 ? 3.523 4.053 -11.274 1.00 98.38 87 ALA A C 1
ATOM 672 O O . ALA A 1 87 ? 2.641 3.951 -12.128 1.00 98.38 87 ALA A 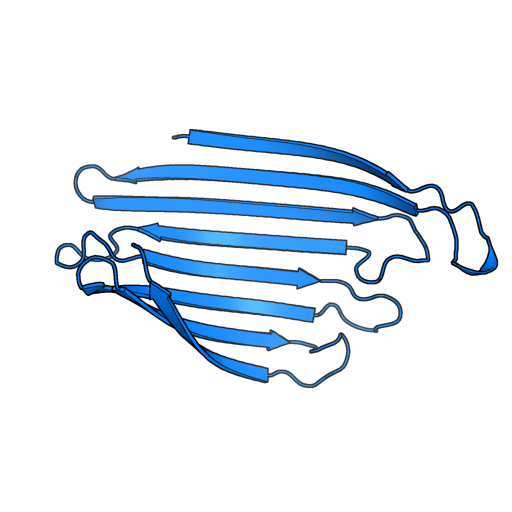O 1
ATOM 673 N N . SER A 1 88 ? 4.721 4.551 -11.576 1.00 97.19 88 SER A N 1
ATOM 674 C CA . SER A 1 88 ? 5.149 4.706 -12.967 1.00 97.19 88 SER A CA 1
ATOM 675 C C . SER A 1 88 ? 5.474 3.330 -13.520 1.00 97.19 88 SER A C 1
ATOM 677 O O . SER A 1 88 ? 6.289 2.637 -12.927 1.00 97.19 88 SER A O 1
ATOM 679 N N . LEU A 1 89 ? 4.865 2.949 -14.642 1.00 95.69 89 LEU A N 1
ATOM 680 C CA . LEU A 1 89 ? 5.090 1.650 -15.271 1.00 95.69 89 LEU A CA 1
ATOM 681 C C . LEU A 1 89 ? 5.975 1.807 -16.507 1.00 95.69 89 LEU A C 1
ATOM 683 O O . LEU A 1 89 ? 5.762 2.699 -17.333 1.00 95.69 89 LEU A O 1
ATOM 687 N N . ARG A 1 90 ? 6.972 0.935 -16.644 1.00 92.62 90 ARG A N 1
ATOM 688 C CA . ARG A 1 90 ? 7.898 0.957 -17.780 1.00 92.62 90 ARG A CA 1
ATOM 689 C C . ARG A 1 90 ? 7.161 0.778 -19.105 1.00 92.62 90 ARG A C 1
ATOM 691 O O . ARG A 1 90 ? 6.299 -0.085 -19.249 1.00 92.62 90 ARG A O 1
ATOM 698 N N . GLY A 1 91 ? 7.528 1.604 -20.086 1.00 93.06 91 GLY A N 1
ATOM 699 C CA . GLY A 1 91 ? 6.947 1.562 -21.430 1.00 93.06 91 GLY A CA 1
ATOM 700 C C . GLY A 1 91 ? 5.476 1.982 -21.491 1.00 93.06 91 GLY A C 1
ATOM 701 O O . GLY A 1 91 ? 4.825 1.744 -22.507 1.00 93.06 91 GLY A O 1
ATOM 702 N N . LYS A 1 92 ? 4.930 2.582 -20.424 1.00 95.88 92 LYS A N 1
ATOM 703 C CA . LYS A 1 92 ? 3.554 3.082 -20.388 1.00 95.88 92 LYS A CA 1
ATOM 704 C C . LYS A 1 92 ? 3.517 4.610 -20.384 1.00 95.88 92 LYS A C 1
ATOM 706 O O . LYS A 1 92 ? 4.385 5.241 -19.783 1.00 95.88 92 LYS A O 1
ATOM 711 N N . PRO A 1 93 ? 2.512 5.216 -21.039 1.00 95.25 93 PRO A N 1
ATOM 712 C CA . PRO A 1 93 ? 2.413 6.670 -21.157 1.00 95.25 93 PRO A CA 1
ATOM 713 C C . PRO A 1 93 ? 2.037 7.356 -19.837 1.00 95.25 93 PRO A C 1
ATOM 715 O O . PRO A 1 93 ? 2.355 8.529 -19.643 1.00 95.25 93 PRO A O 1
ATOM 718 N N . HIS A 1 94 ? 1.373 6.643 -18.923 1.00 97.62 94 HIS A N 1
ATOM 719 C CA . HIS A 1 94 ? 0.894 7.202 -17.665 1.00 97.62 94 HIS A CA 1
ATOM 720 C C . HIS A 1 94 ? 1.288 6.335 -16.469 1.00 97.62 94 HIS A C 1
ATOM 722 O O . HIS A 1 94 ? 1.449 5.119 -16.573 1.00 97.62 94 HIS A O 1
ATOM 728 N N . ALA A 1 95 ? 1.427 6.982 -15.312 1.00 97.94 95 ALA A N 1
ATOM 729 C CA . ALA A 1 95 ? 1.516 6.284 -14.038 1.00 97.94 95 ALA A CA 1
ATOM 730 C C . ALA A 1 95 ? 0.121 5.813 -13.620 1.00 97.94 95 ALA A C 1
ATOM 732 O O . ALA A 1 95 ? -0.828 6.603 -13.656 1.00 97.94 95 ALA A O 1
ATOM 733 N N . GLU A 1 96 ? 0.018 4.569 -13.169 1.00 98.69 96 GLU A N 1
ATOM 734 C CA . GLU A 1 96 ? -1.189 4.096 -12.503 1.00 98.69 96 GLU A CA 1
ATOM 735 C C . GLU A 1 96 ? -1.298 4.793 -11.147 1.00 98.69 96 GLU A C 1
ATOM 737 O O . GLU A 1 96 ? -0.322 4.873 -10.399 1.00 98.69 96 GLU A O 1
ATOM 742 N N . THR A 1 97 ? -2.468 5.356 -10.851 1.00 98.81 97 THR A N 1
ATOM 743 C CA . THR A 1 97 ? -2.761 5.958 -9.545 1.00 98.81 97 THR A CA 1
ATOM 744 C C . THR A 1 97 ? -3.950 5.251 -8.928 1.00 98.81 97 THR A C 1
ATOM 746 O O . THR A 1 97 ? -4.976 5.110 -9.588 1.00 98.81 97 THR A O 1
ATOM 749 N N . VAL A 1 98 ? -3.824 4.852 -7.668 1.00 98.81 98 VAL A N 1
ATOM 750 C CA . VAL A 1 98 ? -4.882 4.214 -6.886 1.00 98.81 98 VAL A CA 1
ATOM 751 C C . VAL A 1 98 ? -5.139 5.060 -5.649 1.00 98.81 98 VAL A C 1
ATOM 753 O O . VAL A 1 98 ? -4.204 5.385 -4.921 1.00 98.81 98 VAL A O 1
ATOM 756 N N . LEU A 1 99 ? -6.395 5.434 -5.427 1.00 98.88 99 LEU A N 1
ATOM 757 C CA . LEU A 1 99 ? -6.882 5.965 -4.156 1.00 98.88 99 LEU A CA 1
ATOM 758 C C . LEU A 1 99 ? -7.732 4.879 -3.497 1.00 98.88 99 LEU A C 1
ATOM 760 O O . LEU A 1 99 ? -8.688 4.422 -4.118 1.00 98.88 99 LEU A O 1
ATOM 764 N N . GLU A 1 100 ? -7.398 4.493 -2.273 1.00 98.75 100 GLU A N 1
ATOM 765 C CA . GLU A 1 100 ? -8.037 3.413 -1.513 1.00 98.75 100 GLU A CA 1
ATOM 766 C C . GLU A 1 100 ? -8.633 3.968 -0.220 1.00 98.75 100 GLU A C 1
ATOM 768 O O . GLU A 1 100 ? -7.965 4.714 0.496 1.00 98.75 100 GLU A O 1
ATOM 773 N N . LEU A 1 101 ? -9.886 3.618 0.064 1.00 98.75 101 LEU A N 1
ATOM 774 C CA . LEU A 1 101 ? -10.576 3.889 1.321 1.00 98.75 101 LEU A CA 1
ATOM 775 C C . LEU A 1 101 ? -11.062 2.560 1.891 1.00 98.75 101 LEU A C 1
ATOM 777 O O . LEU A 1 101 ? -11.900 1.900 1.274 1.00 98.75 101 LEU A O 1
ATOM 781 N N . ASP A 1 102 ? -10.600 2.211 3.085 1.00 98.06 102 ASP A N 1
ATOM 782 C CA . ASP A 1 102 ? -10.954 0.959 3.742 1.00 98.06 102 ASP A CA 1
ATOM 783 C C . ASP A 1 102 ? -11.435 1.178 5.17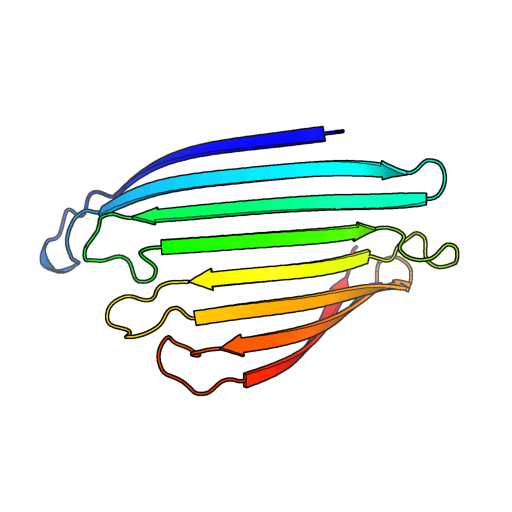6 1.00 98.06 102 ASP A C 1
ATOM 785 O O . ASP A 1 102 ? -10.987 2.087 5.879 1.00 98.06 102 ASP A O 1
ATOM 789 N N . TYR A 1 103 ? -12.358 0.328 5.621 1.00 98.50 103 TYR A N 1
ATOM 790 C CA . TYR A 1 103 ? -12.844 0.329 6.997 1.00 98.50 103 TYR A CA 1
ATOM 791 C C . TYR A 1 103 ? -12.819 -1.082 7.569 1.00 98.50 103 TYR A C 1
ATOM 793 O O . TYR A 1 103 ? -13.604 -1.926 7.159 1.00 98.50 103 TYR A O 1
ATOM 801 N N . THR A 1 104 ? -11.948 -1.345 8.536 1.00 98.38 104 THR A N 1
ATOM 802 C CA . THR A 1 104 ? -11.926 -2.604 9.281 1.00 98.38 104 THR A CA 1
ATOM 803 C C . THR A 1 104 ? -12.963 -2.560 10.402 1.00 98.38 104 THR A C 1
ATOM 805 O O . THR A 1 104 ? -12.831 -1.783 11.349 1.00 98.38 104 THR A O 1
ATOM 808 N N . TYR A 1 105 ? -13.965 -3.429 10.309 1.00 98.00 105 TYR A N 1
ATOM 809 C CA . TYR A 1 105 ? -15.007 -3.666 11.301 1.00 98.00 105 TYR A CA 1
ATOM 810 C C . TYR A 1 105 ? -14.723 -4.966 12.063 1.00 98.00 105 TYR A C 1
ATOM 812 O O . TYR A 1 105 ? -14.734 -6.046 11.468 1.00 98.00 105 TYR A O 1
ATOM 820 N N . LYS A 1 106 ? -14.510 -4.898 13.381 1.00 97.69 106 LYS A N 1
ATOM 821 C CA . LYS A 1 106 ? -14.448 -6.097 14.230 1.00 97.69 106 LYS A CA 1
ATOM 822 C C . LYS A 1 106 ? -15.854 -6.661 14.433 1.00 97.69 106 LYS A C 1
ATOM 824 O O . LYS A 1 106 ? -16.663 -6.083 15.164 1.00 97.69 106 LYS A O 1
ATOM 829 N N . TRP A 1 107 ? -16.152 -7.776 13.777 1.00 97.25 107 TRP A N 1
ATOM 830 C CA . TRP A 1 107 ? -17.464 -8.419 13.846 1.00 97.25 107 TRP A CA 1
ATOM 831 C C . TRP A 1 107 ? -17.640 -9.220 15.135 1.00 97.25 107 TRP A C 1
ATOM 833 O O . TRP A 1 107 ? -18.653 -9.092 15.817 1.00 97.25 107 TRP A O 1
ATOM 843 N N . ALA A 1 108 ? -16.632 -10.016 15.475 1.00 96.31 108 ALA A N 1
ATOM 844 C CA . ALA A 1 108 ? -16.541 -10.788 16.705 1.00 96.31 108 ALA A CA 1
ATOM 845 C C . ALA A 1 108 ? -15.067 -10.897 17.114 1.00 96.31 108 ALA A C 1
ATOM 847 O O . ALA A 1 108 ? -14.176 -10.463 16.378 1.00 96.31 108 ALA A O 1
ATOM 848 N N . ASP A 1 109 ? -14.790 -11.473 18.280 1.00 94.69 109 ASP A N 1
ATOM 849 C CA . ASP A 1 109 ? -13.412 -11.781 18.650 1.00 94.69 109 ASP A CA 1
ATOM 850 C C . ASP A 1 109 ? -12.790 -12.731 17.617 1.00 94.69 109 ASP A C 1
ATOM 852 O O . ASP A 1 109 ? -13.373 -13.754 17.261 1.00 94.69 109 ASP A O 1
ATOM 856 N N . GLY A 1 110 ? -11.639 -12.328 17.076 1.00 95.62 110 GLY A N 1
ATOM 857 C CA . GLY A 1 110 ? -10.942 -13.052 16.015 1.00 95.62 110 GLY A CA 1
ATOM 858 C C . GLY A 1 110 ? -11.553 -12.936 14.613 1.00 95.62 110 GLY A C 1
ATOM 859 O O . GLY A 1 110 ? -11.030 -13.564 13.700 1.00 95.62 110 GLY A O 1
ATOM 860 N N . VAL A 1 111 ? -12.618 -12.148 14.397 1.00 97.88 111 VAL A N 1
ATOM 861 C CA . VAL A 1 111 ? -13.264 -11.997 13.077 1.00 97.88 111 VAL A CA 1
ATOM 862 C C . VAL A 1 111 ? -13.412 -10.529 12.698 1.00 97.88 111 VAL A C 1
ATOM 864 O O . VAL A 1 111 ? -14.144 -9.772 13.342 1.00 97.88 111 VAL A O 1
ATOM 867 N N . TYR A 1 112 ? -12.790 -10.145 11.586 1.00 98.12 112 TYR A N 1
ATOM 868 C CA . TYR A 1 112 ? -12.831 -8.783 11.062 1.00 98.12 112 TYR A CA 1
ATOM 869 C C . TYR A 1 112 ? -13.312 -8.772 9.616 1.00 98.12 112 TYR A C 1
ATOM 871 O O . TYR A 1 112 ? -12.917 -9.607 8.802 1.00 98.12 112 TYR A O 1
ATOM 879 N N . VAL A 1 113 ? -14.147 -7.791 9.293 1.00 98.25 113 VAL A N 1
ATOM 880 C CA . VAL A 1 113 ? -14.683 -7.553 7.955 1.00 98.25 113 VAL A CA 1
ATOM 881 C C . VAL A 1 113 ? -14.212 -6.186 7.492 1.00 98.25 113 VAL A C 1
ATOM 883 O O . VAL A 1 113 ? -14.344 -5.208 8.218 1.00 98.25 113 VAL A O 1
ATOM 886 N N . GLN A 1 114 ? -13.669 -6.107 6.286 1.00 98.38 114 GLN A N 1
ATOM 887 C CA . GLN A 1 114 ? -13.132 -4.875 5.731 1.00 98.38 114 GLN A CA 1
ATOM 888 C C . GLN A 1 114 ? -13.673 -4.642 4.320 1.00 98.38 114 GLN A C 1
ATOM 890 O O . GLN A 1 114 ? -13.145 -5.223 3.366 1.00 98.38 114 GLN A O 1
ATOM 895 N N . PRO A 1 115 ? -14.732 -3.828 4.154 1.00 98.25 115 PRO A N 1
ATOM 896 C CA . PRO A 1 115 ? -15.019 -3.204 2.872 1.00 98.25 115 PRO A CA 1
ATOM 897 C C . PRO A 1 115 ? -13.871 -2.280 2.460 1.00 98.25 115 PRO A C 1
ATOM 899 O O . PRO A 1 115 ? -13.297 -1.564 3.284 1.00 98.25 115 PRO A O 1
ATOM 902 N N . ASP A 1 116 ? -13.582 -2.294 1.168 1.00 98.19 116 ASP A N 1
ATOM 903 C CA . ASP A 1 116 ? -12.500 -1.555 0.538 1.00 98.19 116 ASP A CA 1
ATOM 904 C C . ASP A 1 116 ? -12.989 -0.960 -0.784 1.00 98.19 116 ASP A C 1
ATOM 906 O O . ASP A 1 116 ? -13.541 -1.676 -1.623 1.00 98.19 116 ASP A O 1
ATOM 910 N N . LEU A 1 117 ? -12.820 0.349 -0.958 1.00 98.69 117 LEU A N 1
ATOM 911 C CA . LEU A 1 117 ? -13.185 1.066 -2.172 1.00 98.69 117 LEU A CA 1
ATOM 912 C C . LEU A 1 117 ? -11.938 1.676 -2.802 1.00 98.69 117 LEU A C 1
ATOM 914 O O . LEU A 1 117 ? -11.297 2.543 -2.210 1.00 98.69 117 LEU A O 1
ATOM 918 N N . GLN A 1 118 ? -11.664 1.299 -4.046 1.00 98.69 118 GLN A N 1
ATOM 919 C CA . GLN A 1 118 ? -10.546 1.825 -4.815 1.00 98.69 118 GLN A CA 1
ATOM 920 C C . GLN A 1 118 ? -11.022 2.591 -6.037 1.00 98.69 118 GLN A C 1
ATOM 922 O O . GLN A 1 118 ? -11.881 2.132 -6.791 1.00 98.69 118 GLN A O 1
ATOM 927 N N . ARG A 1 119 ? -10.407 3.748 -6.277 1.00 98.75 119 ARG A N 1
ATOM 928 C CA . ARG A 1 119 ? -10.464 4.455 -7.555 1.00 98.75 119 ARG A CA 1
ATOM 929 C C . ARG A 1 119 ? -9.100 4.366 -8.224 1.00 98.75 119 ARG A C 1
ATOM 931 O O . ARG A 1 119 ? -8.115 4.870 -7.695 1.00 98.75 119 ARG A O 1
ATOM 938 N N . ILE A 1 120 ? -9.071 3.750 -9.398 1.00 98.75 120 ILE A N 1
ATOM 939 C CA . ILE A 1 120 ? -7.872 3.509 -10.195 1.00 98.75 120 ILE A CA 1
ATOM 940 C C . ILE A 1 120 ? -7.928 4.414 -11.423 1.00 98.75 120 ILE A C 1
ATOM 942 O O . ILE A 1 120 ? -8.916 4.413 -12.159 1.00 98.75 120 ILE A O 1
ATOM 946 N N . TRP A 1 121 ? -6.871 5.180 -11.669 1.00 98.81 121 TRP A N 1
ATOM 947 C CA . TRP A 1 121 ? -6.679 5.956 -12.892 1.00 98.81 121 TRP A CA 1
ATOM 948 C C . TRP A 1 121 ? -5.506 5.390 -13.680 1.00 98.81 121 TRP A C 1
ATOM 950 O O . TRP A 1 121 ? -4.447 5.138 -13.107 1.00 98.81 121 TRP A O 1
ATOM 960 N N . HIS A 1 122 ? -5.677 5.284 -15.000 1.00 98.31 122 HIS A N 1
ATOM 961 C CA . HIS A 1 122 ? -4.677 4.733 -15.919 1.00 98.31 122 HIS A CA 1
ATOM 962 C C . HIS A 1 122 ? -4.271 3.307 -15.520 1.00 98.31 122 HIS A C 1
ATOM 964 O O . HIS A 1 122 ? -3.093 3.041 -15.295 1.00 98.31 122 HIS A O 1
ATOM 970 N N . ALA A 1 123 ? -5.246 2.397 -15.405 1.00 97.19 123 ALA A N 1
ATOM 971 C CA . ALA A 1 123 ? -4.990 1.006 -15.026 1.00 97.19 123 ALA A CA 1
ATOM 972 C C . ALA A 1 123 ? -3.959 0.358 -15.974 1.00 97.19 123 ALA A C 1
ATOM 974 O O . ALA A 1 123 ? -4.032 0.531 -17.190 1.00 97.19 123 ALA A O 1
ATOM 975 N N . ALA A 1 124 ? -2.956 -0.340 -15.454 1.00 95.62 124 ALA A N 1
ATOM 976 C CA . ALA A 1 124 ? -1.786 -0.824 -16.185 1.00 95.62 124 ALA A CA 1
ATOM 977 C C . ALA A 1 124 ? -1.081 0.256 -17.048 1.00 95.62 124 ALA A C 1
ATOM 979 O O . ALA A 1 124 ? -0.442 -0.048 -18.062 1.00 95.62 124 ALA A O 1
ATOM 980 N N . GLY A 1 125 ? -1.202 1.530 -16.659 1.00 96.88 125 GLY A N 1
ATOM 981 C CA . GLY A 1 125 ? -0.566 2.702 -17.266 1.00 96.88 125 GLY A CA 1
ATOM 982 C C . GLY A 1 125 ? -1.208 3.222 -18.559 1.00 96.88 125 GLY A C 1
ATOM 983 O O . GLY A 1 125 ? -0.709 4.189 -19.135 1.00 96.88 125 GLY A O 1
ATOM 984 N N . ALA A 1 126 ? -2.291 2.600 -19.035 1.00 96.69 126 ALA A N 1
ATOM 985 C CA . ALA A 1 126 ? -2.989 3.002 -20.267 1.00 96.69 126 ALA A CA 1
ATOM 986 C C . ALA A 1 126 ? -4.488 2.645 -20.304 1.00 96.69 126 ALA A C 1
ATOM 988 O O . ALA A 1 126 ? -5.206 3.074 -21.203 1.00 96.69 126 ALA A O 1
ATOM 989 N N . GLY A 1 127 ? -4.963 1.837 -19.362 1.00 96.75 127 GLY A N 1
ATOM 990 C CA . GLY A 1 127 ? -6.346 1.402 -19.262 1.00 96.75 127 GLY A CA 1
ATOM 991 C C . GLY A 1 127 ? -7.282 2.494 -18.741 1.00 96.75 127 GLY A C 1
ATOM 992 O O . GLY A 1 127 ? -6.835 3.497 -18.172 1.00 96.75 127 GLY A O 1
ATOM 993 N N . PRO A 1 128 ? -8.599 2.302 -18.918 1.00 97.81 128 PRO A N 1
ATOM 994 C CA . PRO A 1 128 ? -9.598 3.245 -18.440 1.00 97.81 128 PRO A CA 1
ATOM 995 C C . PRO A 1 128 ? -9.574 3.352 -16.912 1.00 97.81 128 PRO A C 1
ATOM 997 O O . PRO A 1 128 ? -9.108 2.455 -16.207 1.00 97.81 128 PRO A O 1
ATOM 1000 N N . ALA A 1 129 ? -10.104 4.460 -16.393 1.00 98.12 129 ALA A N 1
ATOM 1001 C CA . ALA A 1 129 ? -10.309 4.589 -14.958 1.00 98.12 129 ALA A CA 1
ATOM 1002 C C . ALA A 1 129 ? -11.349 3.567 -14.471 1.00 98.12 129 ALA A C 1
ATOM 1004 O O . ALA A 1 129 ? -12.375 3.366 -15.122 1.00 98.12 129 ALA A O 1
ATOM 1005 N N . ALA A 1 130 ? -11.104 2.967 -13.311 1.00 98.31 130 ALA A N 1
ATOM 1006 C CA . ALA A 1 130 ? -11.956 1.942 -12.722 1.00 98.31 130 ALA A CA 1
ATOM 1007 C C . ALA A 1 130 ? -12.284 2.279 -11.267 1.00 98.31 130 ALA A C 1
ATOM 1009 O O . ALA A 1 130 ? -11.477 2.879 -10.560 1.00 98.31 130 ALA A O 1
ATOM 1010 N N . THR A 1 131 ? -13.472 1.883 -10.821 1.00 98.62 131 THR A N 1
ATOM 1011 C CA . THR A 1 131 ? -13.836 1.876 -9.402 1.00 98.62 131 THR A CA 1
ATOM 1012 C C . THR A 1 131 ? -14.052 0.428 -8.990 1.00 98.62 131 THR A C 1
ATOM 1014 O O . THR A 1 131 ? -14.824 -0.274 -9.640 1.00 98.62 131 THR A O 1
ATOM 1017 N N . VAL A 1 132 ? -13.368 -0.015 -7.939 1.00 98.44 132 VAL A N 1
ATOM 1018 C CA . VAL A 1 132 ? -13.395 -1.398 -7.457 1.00 98.44 132 VAL A CA 1
ATOM 1019 C C . VAL A 1 132 ? -13.893 -1.401 -6.021 1.00 98.44 132 VAL A C 1
ATOM 1021 O O . VAL A 1 132 ? -13.414 -0.622 -5.204 1.00 98.44 132 VAL A O 1
ATOM 1024 N N . LEU A 1 133 ? -14.858 -2.270 -5.728 1.00 98.50 133 LEU A N 1
ATOM 1025 C CA . LEU A 1 133 ? -15.323 -2.547 -4.375 1.00 98.50 133 LEU A CA 1
ATOM 1026 C C . LEU A 1 133 ? -14.909 -3.973 -4.019 1.00 98.50 133 LEU A C 1
ATOM 1028 O O . LEU A 1 133 ? -15.278 -4.912 -4.724 1.00 98.50 133 LEU A O 1
ATOM 1032 N N . THR A 1 134 ? -14.176 -4.126 -2.924 1.00 98.31 134 THR A N 1
ATOM 1033 C CA . THR A 1 134 ? -13.732 -5.423 -2.408 1.00 98.31 134 THR A CA 1
ATOM 1034 C C . THR A 1 134 ? -14.243 -5.610 -0.984 1.00 98.31 134 THR A C 1
ATOM 1036 O O . THR A 1 134 ? -14.434 -4.647 -0.243 1.00 98.31 134 THR A O 1
ATOM 1039 N N . LEU A 1 135 ? -14.463 -6.863 -0.586 1.00 98.19 135 LEU A N 1
ATOM 1040 C CA . LEU A 1 135 ? -14.731 -7.236 0.799 1.00 98.19 135 LEU A CA 1
ATOM 1041 C C . LEU A 1 135 ? -13.656 -8.222 1.256 1.00 98.19 135 LEU A C 1
ATOM 1043 O O . LEU A 1 135 ? -13.520 -9.302 0.684 1.00 98.19 135 LEU A O 1
ATOM 1047 N N . ARG A 1 136 ? -12.889 -7.850 2.281 1.00 97.94 136 ARG A N 1
ATOM 1048 C CA . ARG A 1 136 ? -11.864 -8.696 2.900 1.00 97.94 136 ARG A CA 1
ATOM 1049 C C . ARG A 1 136 ? -12.372 -9.224 4.238 1.00 97.94 136 ARG A C 1
ATOM 1051 O O . ARG A 1 136 ? -12.972 -8.481 5.009 1.00 97.94 136 ARG A O 1
ATOM 1058 N N . VAL A 1 137 ? -12.103 -10.495 4.523 1.00 97.62 137 VAL A N 1
ATOM 1059 C CA . VAL A 1 137 ? -12.332 -11.105 5.839 1.00 97.62 137 VAL A CA 1
ATOM 1060 C C . VAL A 1 137 ? -10.980 -11.512 6.409 1.00 97.62 137 VAL A C 1
ATOM 1062 O O . VAL A 1 137 ? -10.192 -12.154 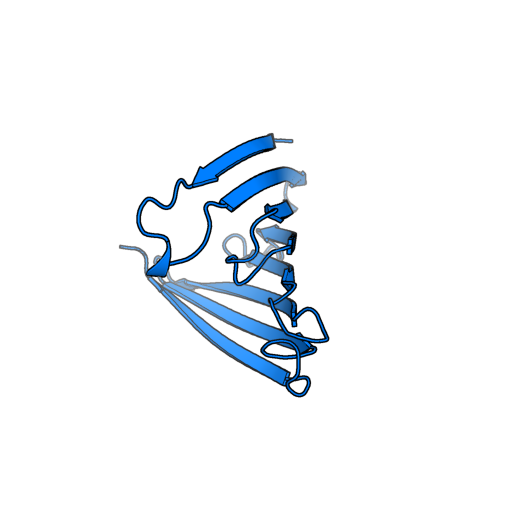5.716 1.00 97.62 137 VAL A O 1
ATOM 1065 N N . HIS A 1 138 ? -10.707 -11.115 7.649 1.00 96.19 138 HIS A N 1
ATOM 1066 C CA . HIS A 1 138 ? -9.488 -11.455 8.384 1.00 96.19 138 HIS A CA 1
ATOM 1067 C C . HIS A 1 138 ? -9.854 -12.252 9.636 1.00 96.19 138 HIS A C 1
ATOM 1069 O O . HIS A 1 138 ? -10.774 -11.868 10.363 1.00 96.19 138 HIS A O 1
ATOM 1075 N N . LEU A 1 139 ? -9.152 -13.367 9.849 1.00 96.44 139 LEU A N 1
ATOM 1076 C CA . LEU A 1 139 ? -9.380 -14.301 10.949 1.00 96.44 139 LEU A CA 1
ATOM 1077 C C . LEU A 1 139 ? -8.114 -14.404 11.802 1.00 96.44 139 LEU A C 1
ATOM 1079 O O . LEU A 1 139 ? -7.031 -14.641 11.266 1.00 96.44 139 LEU A O 1
ATOM 1083 N N . GLU A 1 140 ? -8.260 -14.255 13.115 1.00 94.25 140 GLU A N 1
ATOM 1084 C CA . GLU A 1 140 ? -7.182 -14.422 14.098 1.00 94.25 140 GLU A CA 1
ATOM 1085 C C . GLU A 1 140 ? -7.505 -15.622 14.994 1.00 94.25 140 GLU A C 1
ATOM 1087 O O . GLU A 1 140 ? -8.645 -15.764 15.443 1.00 94.25 140 GLU A O 1
ATOM 1092 N N . TYR A 1 141 ? -6.513 -16.487 15.220 1.00 85.12 141 TYR A N 1
ATOM 1093 C CA . TYR A 1 141 ? -6.610 -17.714 16.014 1.00 85.12 141 TYR A CA 1
ATOM 1094 C C . TYR A 1 141 ? -5.452 -17.831 17.005 1.00 85.12 141 TYR A C 1
ATOM 1096 O O . TYR A 1 141 ? -4.363 -17.282 16.713 1.00 85.12 141 TYR A O 1
#

Foldseek 3Di:
DDKDKDKDKDWACDPDCVLHHTKIWIKIKIKDWDDDVLAKIKIKIWIWIAMDGPPDQFRIKIKIKMKIQCHDNVQNGKMKMWMWIWTDGPPAPATKIKIKIKIWGCPDVQKIKIWMWIWIPCVSRNDHIDIDIDIDIGGDD

pLDDT: mean 95.46, std 5.22, range [67.12, 98.88]

Sequence (141 aa):
PRQLFKLGLWHMRQNDPLLGPSTGGIYAIAETRWNVRAGPRYGAFLQLGASDGEADPVPRYLGLGLRVERPFAGRPDDSLSLGLARASLRGKPHAETVLELDYTYKWADGVYVQPDLQRIWHAAGAGPAATVLTLRVHLEY